Protein AF-A0A2V6P5W8-F1 (afdb_monomer_lite)

Structure (mmCIF, N/CA/C/O backbone):
data_AF-A0A2V6P5W8-F1
#
_entry.id   AF-A0A2V6P5W8-F1
#
loop_
_atom_site.group_PDB
_atom_site.id
_atom_site.type_symbol
_atom_site.label_atom_id
_atom_site.label_alt_id
_atom_site.label_comp_id
_atom_site.label_asym_id
_atom_site.label_entity_id
_atom_site.label_seq_id
_atom_site.pdbx_PDB_ins_code
_atom_site.Cartn_x
_atom_site.Cartn_y
_atom_site.Cartn_z
_atom_site.occupancy
_atom_site.B_iso_or_equiv
_atom_site.auth_seq_id
_atom_site.auth_comp_id
_atom_site.auth_asym_id
_atom_site.auth_atom_id
_atom_site.pdbx_PDB_model_num
ATOM 1 N N . MET A 1 1 ? -31.009 -24.420 -16.715 1.00 37.06 1 MET A N 1
ATOM 2 C CA . MET A 1 1 ? -30.529 -24.205 -15.335 1.00 37.06 1 MET A CA 1
ATOM 3 C C . MET A 1 1 ? -29.840 -22.851 -15.341 1.00 37.06 1 MET A C 1
ATOM 5 O O . MET A 1 1 ? -28.914 -22.684 -16.119 1.00 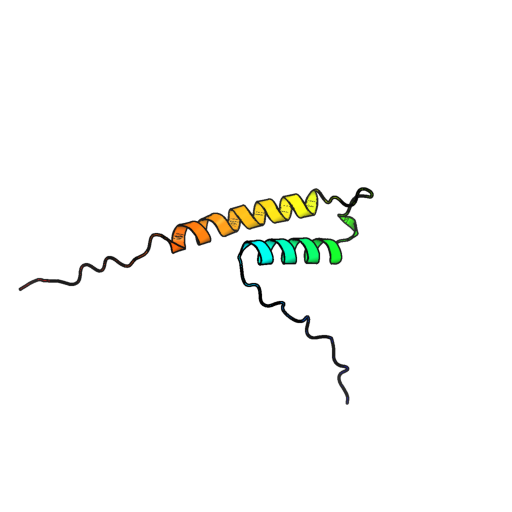37.06 1 MET A O 1
ATOM 9 N N . ASN A 1 2 ? -30.401 -21.871 -14.632 1.00 46.34 2 ASN A N 1
ATOM 10 C CA . ASN A 1 2 ? -29.922 -20.486 -14.592 1.00 46.34 2 ASN A CA 1
ATOM 11 C C . ASN A 1 2 ? -28.750 -20.432 -13.602 1.00 46.34 2 ASN A C 1
ATOM 13 O O . ASN A 1 2 ? -28.958 -20.740 -12.430 1.00 46.34 2 ASN A O 1
ATOM 17 N N . ILE A 1 3 ? -27.539 -20.124 -14.065 1.00 54.62 3 ILE A N 1
ATOM 18 C CA . ILE A 1 3 ? -26.429 -19.804 -13.162 1.00 54.62 3 ILE A CA 1
ATOM 19 C C . ILE A 1 3 ? -26.663 -18.347 -12.755 1.00 54.62 3 ILE A C 1
ATOM 21 O O . ILE A 1 3 ? -26.709 -17.506 -13.649 1.00 54.62 3 ILE A O 1
ATOM 25 N N . PRO A 1 4 ? -26.901 -18.042 -11.467 1.00 52.75 4 PRO A N 1
ATOM 26 C CA . PRO A 1 4 ? -27.134 -16.670 -11.055 1.00 52.75 4 PRO A CA 1
ATOM 27 C C . PRO A 1 4 ? -25.861 -15.871 -11.317 1.00 52.75 4 PRO A C 1
ATOM 29 O O . PRO A 1 4 ? -24.780 -16.313 -10.925 1.00 52.75 4 PRO A O 1
ATOM 32 N N . ASP A 1 5 ? -26.021 -14.736 -11.999 1.00 56.56 5 ASP A N 1
ATOM 33 C CA . ASP A 1 5 ? -25.015 -13.707 -12.233 1.00 56.56 5 ASP A CA 1
ATOM 34 C C . ASP A 1 5 ? -24.237 -13.423 -10.943 1.00 56.56 5 ASP A C 1
ATOM 36 O O . ASP A 1 5 ? -24.631 -12.609 -10.105 1.00 56.56 5 ASP A O 1
ATOM 40 N N . GLN A 1 6 ? -23.117 -14.123 -10.758 1.00 57.69 6 GLN A N 1
ATOM 41 C CA . GLN A 1 6 ? -22.095 -13.661 -9.840 1.00 57.69 6 GLN A CA 1
ATOM 42 C C . GLN A 1 6 ? -21.623 -12.326 -10.410 1.00 57.69 6 GLN A C 1
ATOM 44 O O . GLN A 1 6 ? -21.358 -12.265 -11.615 1.00 57.69 6 GLN A O 1
ATOM 49 N N . PRO A 1 7 ? -21.535 -11.258 -9.600 1.00 50.75 7 PRO A N 1
ATOM 50 C CA . PRO A 1 7 ? -20.975 -10.015 -10.080 1.00 50.75 7 PRO A CA 1
ATOM 51 C C . PRO A 1 7 ? -19.561 -10.356 -10.531 1.00 50.75 7 PRO A C 1
ATOM 53 O O . PRO A 1 7 ? -18.704 -10.687 -9.712 1.00 50.75 7 PRO A O 1
ATOM 56 N N . ILE A 1 8 ? -19.338 -10.351 -11.847 1.00 53.72 8 ILE A N 1
ATOM 57 C CA . ILE A 1 8 ? -18.000 -10.262 -12.411 1.00 53.72 8 ILE A CA 1
ATOM 58 C C . ILE A 1 8 ? -17.444 -9.041 -11.704 1.00 53.72 8 ILE A C 1
ATOM 60 O O . ILE A 1 8 ? -17.962 -7.945 -11.926 1.00 53.72 8 ILE A O 1
ATOM 64 N N . ALA A 1 9 ? -16.521 -9.251 -10.759 1.00 57.19 9 ALA A N 1
ATOM 65 C CA . ALA A 1 9 ? -15.858 -8.169 -10.060 1.00 57.19 9 ALA A CA 1
ATOM 66 C C . ALA A 1 9 ? -15.391 -7.236 -11.165 1.00 57.19 9 ALA A C 1
ATOM 68 O O . ALA A 1 9 ? -14.566 -7.634 -11.990 1.00 57.19 9 ALA A O 1
ATOM 69 N N . MET A 1 10 ? -16.058 -6.086 -11.289 1.00 53.78 10 MET A N 1
ATOM 70 C CA . MET A 1 10 ? -15.773 -5.154 -12.359 1.00 53.78 10 MET A CA 1
ATOM 71 C C . MET A 1 10 ? -14.328 -4.769 -12.127 1.00 53.78 10 MET A C 1
ATOM 73 O O . MET A 1 10 ? -14.021 -4.083 -11.156 1.00 53.78 10 MET A O 1
ATOM 77 N N . SER A 1 11 ? -13.436 -5.315 -12.949 1.00 56.19 11 SER A N 1
ATOM 78 C CA . SER A 1 11 ? -12.027 -4.993 -12.891 1.00 56.19 11 SER A CA 1
ATOM 79 C C . SER A 1 11 ? -11.962 -3.520 -13.249 1.00 56.19 11 SER A C 1
ATOM 81 O O .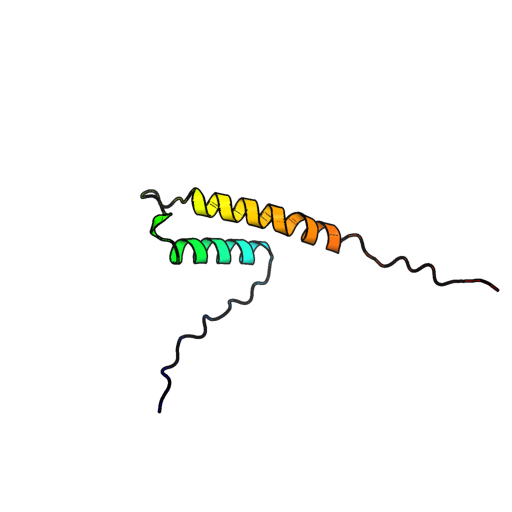 SER A 1 11 ? -12.081 -3.173 -14.428 1.00 56.19 11 SER A O 1
ATOM 83 N N . HIS A 1 12 ? -11.900 -2.653 -12.235 1.00 59.47 12 HIS A N 1
ATOM 84 C CA . HIS A 1 12 ? -11.670 -1.238 -12.447 1.00 59.47 12 HIS A CA 1
ATOM 85 C C . HIS A 1 12 ? -10.448 -1.148 -13.346 1.00 59.47 12 HIS A C 1
ATOM 87 O O . HIS A 1 12 ? -9.437 -1.798 -13.098 1.00 59.47 12 HIS A O 1
ATOM 93 N N . GLN A 1 13 ? -10.587 -0.454 -14.469 1.00 59.62 13 GLN A N 1
ATOM 94 C CA . GLN A 1 13 ? -9.469 -0.278 -15.370 1.00 59.62 13 GLN A CA 1
ATOM 95 C C . GLN A 1 13 ? -8.456 0.590 -14.628 1.00 59.62 13 GLN A C 1
ATOM 97 O O . GLN A 1 13 ? -8.758 1.720 -14.249 1.00 59.62 13 GLN A O 1
ATOM 102 N N . ILE A 1 14 ? -7.295 0.020 -14.339 1.00 65.94 14 ILE A N 1
ATOM 103 C CA . ILE A 1 14 ? -6.276 0.669 -13.527 1.00 65.94 14 ILE A CA 1
ATOM 104 C C . ILE A 1 14 ? -5.391 1.468 -14.477 1.00 65.94 14 ILE A C 1
ATOM 106 O O . ILE A 1 14 ? -4.752 0.892 -15.359 1.00 65.94 14 ILE A O 1
ATOM 110 N N . HIS A 1 15 ? -5.407 2.795 -14.353 1.00 69.62 15 HIS A N 1
ATOM 111 C CA . HIS A 1 15 ? -4.766 3.696 -15.313 1.00 69.62 15 HIS A CA 1
ATOM 112 C C . HIS A 1 15 ? -3.319 4.008 -14.922 1.00 69.62 15 HIS A C 1
ATOM 114 O O . HIS A 1 15 ? -2.516 4.396 -15.771 1.00 69.62 15 HIS A O 1
ATOM 120 N N . THR A 1 16 ? -2.970 3.801 -13.651 1.00 81.62 16 THR A N 1
ATOM 121 C CA . THR A 1 16 ? -1.646 4.078 -13.099 1.00 81.62 16 THR A CA 1
ATOM 122 C C . THR A 1 16 ? -1.195 3.003 -12.113 1.00 81.62 16 THR A C 1
ATOM 124 O O . THR A 1 16 ? -1.988 2.338 -11.452 1.00 81.62 16 THR A O 1
ATOM 127 N N . TYR A 1 17 ? 0.122 2.859 -11.974 1.00 81.19 17 TYR A N 1
ATOM 128 C CA . TYR A 1 17 ? 0.731 1.939 -11.010 1.00 81.19 17 TYR A CA 1
ATOM 129 C C . TYR A 1 17 ? 0.281 2.210 -9.562 1.00 81.19 17 TYR A C 1
ATOM 131 O O . TYR A 1 17 ? 0.053 1.281 -8.794 1.00 81.19 17 TYR A O 1
ATOM 139 N N . THR A 1 18 ? 0.095 3.479 -9.197 1.00 83.06 18 THR A N 1
ATOM 140 C CA . THR A 1 18 ? -0.353 3.877 -7.855 1.00 83.06 18 THR A CA 1
ATOM 141 C C . THR A 1 18 ? -1.793 3.450 -7.574 1.00 83.06 18 THR A C 1
ATOM 143 O O . THR A 1 18 ? -2.082 2.987 -6.475 1.00 83.06 18 THR A O 1
ATOM 146 N N . GLU A 1 19 ? -2.685 3.538 -8.561 1.00 88.31 19 GLU A N 1
ATOM 147 C CA . GLU A 1 19 ? -4.064 3.053 -8.420 1.00 88.31 19 GLU A CA 1
ATOM 148 C C . GLU A 1 19 ? -4.111 1.527 -8.235 1.00 88.31 19 GLU A C 1
ATOM 150 O O . GLU A 1 19 ? -4.933 1.036 -7.463 1.00 88.31 19 GLU A O 1
ATOM 155 N N . LEU A 1 20 ? -3.198 0.774 -8.871 1.00 86.94 20 LEU A N 1
ATOM 156 C CA . LEU A 1 20 ? -3.090 -0.679 -8.673 1.00 86.94 20 LEU A CA 1
ATOM 157 C C . LEU A 1 20 ? -2.761 -1.020 -7.224 1.00 86.94 20 LEU A C 1
ATOM 159 O O . LEU A 1 20 ? -3.407 -1.883 -6.632 1.00 86.94 20 LEU A O 1
ATOM 163 N N . LEU A 1 21 ? -1.765 -0.336 -6.660 1.00 87.94 21 LEU A N 1
ATOM 164 C CA . LEU A 1 21 ? -1.362 -0.538 -5.272 1.00 87.94 21 LEU A CA 1
ATOM 165 C C . LEU A 1 21 ? -2.514 -0.223 -4.314 1.00 87.94 21 LEU A C 1
ATOM 167 O O . LEU A 1 21 ? -2.819 -1.033 -3.442 1.00 87.94 21 LEU A O 1
ATOM 171 N N . GLN A 1 22 ? -3.217 0.890 -4.535 1.00 88.81 22 GLN A N 1
ATOM 172 C CA . GLN A 1 22 ? -4.365 1.276 -3.712 1.00 88.81 22 GLN A CA 1
ATOM 173 C C . GLN A 1 22 ? -5.507 0.261 -3.776 1.00 88.81 22 GLN A C 1
ATOM 175 O O . GLN A 1 22 ? -6.106 -0.047 -2.743 1.00 88.81 22 GLN A O 1
ATOM 180 N N . GLN A 1 23 ? -5.803 -0.280 -4.962 1.00 90.12 23 GLN A N 1
ATOM 181 C CA . GLN A 1 23 ? -6.838 -1.298 -5.100 1.00 90.12 23 GLN A CA 1
ATOM 182 C C . GLN A 1 23 ? -6.443 -2.588 -4.374 1.00 90.12 23 GLN A C 1
ATOM 184 O O . GLN A 1 23 ? -7.236 -3.110 -3.597 1.00 90.12 23 GLN A O 1
ATOM 189 N N . ILE A 1 24 ? -5.205 -3.061 -4.549 1.00 90.19 24 ILE A N 1
ATOM 190 C CA . ILE A 1 24 ? -4.703 -4.252 -3.847 1.00 90.19 24 ILE A CA 1
ATOM 191 C C . ILE A 1 24 ? -4.748 -4.049 -2.328 1.00 90.19 24 ILE A C 1
ATOM 193 O O . ILE A 1 24 ? -5.187 -4.942 -1.606 1.00 90.19 24 ILE A O 1
ATOM 197 N N . HIS A 1 25 ? -4.347 -2.875 -1.838 1.00 91.12 25 HIS A N 1
ATOM 198 C CA . HIS A 1 25 ? -4.404 -2.539 -0.418 1.00 91.12 25 HIS A CA 1
ATOM 199 C C . HIS A 1 25 ? -5.847 -2.572 0.119 1.00 91.12 25 HIS A C 1
ATOM 201 O O . HIS A 1 25 ? -6.126 -3.173 1.159 1.00 91.12 25 HIS A O 1
ATOM 207 N N . HIS A 1 26 ? -6.795 -1.973 -0.608 1.00 90.94 26 HIS A N 1
ATOM 208 C CA . HIS A 1 26 ? -8.209 -1.988 -0.233 1.00 90.94 26 HIS A CA 1
ATOM 209 C C . HIS A 1 26 ? -8.815 -3.401 -0.251 1.00 90.94 26 HIS A C 1
ATOM 211 O O . HIS A 1 26 ? -9.528 -3.794 0.680 1.00 90.94 26 HIS A O 1
ATOM 217 N N . ASP A 1 27 ? -8.506 -4.179 -1.286 1.00 92.19 27 ASP A N 1
ATOM 218 C CA . ASP A 1 27 ? -9.009 -5.538 -1.460 1.00 92.19 27 ASP A CA 1
ATOM 219 C C . ASP A 1 27 ? -8.455 -6.475 -0.380 1.00 92.19 27 ASP A C 1
ATOM 221 O O . ASP A 1 27 ? -9.198 -7.307 0.144 1.00 92.19 27 ASP A O 1
ATOM 225 N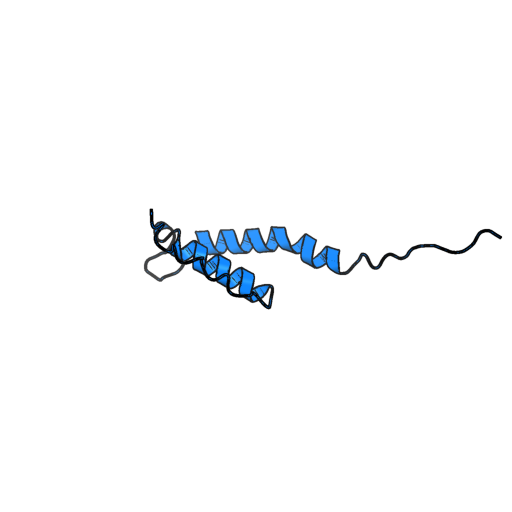 N . LEU A 1 28 ? -7.179 -6.329 -0.001 1.00 91.94 28 LEU A N 1
ATOM 226 C CA . LEU A 1 28 ? -6.567 -7.085 1.098 1.00 91.94 28 LEU A CA 1
ATOM 227 C C . LEU A 1 28 ? -7.271 -6.813 2.422 1.00 91.94 28 LEU A C 1
ATOM 229 O O . LEU A 1 28 ? -7.605 -7.747 3.146 1.00 91.94 28 LEU A O 1
ATOM 233 N N . ARG A 1 29 ? -7.563 -5.546 2.711 1.00 92.25 29 ARG A N 1
ATOM 234 C CA . ARG A 1 29 ? -8.270 -5.150 3.928 1.00 92.25 29 ARG A CA 1
ATOM 235 C C . ARG A 1 29 ? -9.691 -5.712 3.995 1.00 92.25 29 ARG A C 1
ATOM 237 O O . ARG A 1 29 ? -10.160 -6.099 5.061 1.00 92.25 29 ARG A O 1
ATOM 244 N N . THR A 1 30 ? -10.374 -5.738 2.854 1.00 91.75 30 THR A N 1
ATOM 245 C CA . THR A 1 30 ? -11.733 -6.284 2.738 1.00 91.75 30 THR A CA 1
ATOM 246 C C . THR A 1 30 ? -11.745 -7.803 2.915 1.00 91.75 30 THR A C 1
ATOM 248 O O . THR A 1 30 ? -12.658 -8.341 3.538 1.00 91.75 30 THR A O 1
ATOM 251 N N . GLN A 1 31 ? -10.731 -8.493 2.386 1.00 93.06 31 GLN A N 1
ATOM 252 C CA . GLN A 1 31 ? -10.581 -9.947 2.499 1.00 93.06 31 GLN A CA 1
ATOM 253 C C . GLN A 1 31 ? -10.086 -10.402 3.877 1.00 93.06 31 GLN A C 1
ATOM 255 O O . GLN A 1 31 ? -10.473 -11.484 4.314 1.00 93.06 31 GLN A O 1
ATOM 260 N N . HIS A 1 32 ? -9.276 -9.581 4.553 1.00 94.12 32 HIS A N 1
ATOM 261 C CA . HIS A 1 32 ? -8.667 -9.875 5.852 1.00 94.12 32 HIS A CA 1
ATOM 262 C C . HIS A 1 32 ? -9.053 -8.845 6.923 1.00 94.12 32 HIS A C 1
ATOM 264 O O . HIS A 1 32 ? -8.194 -8.108 7.425 1.00 94.12 32 HIS A O 1
ATOM 270 N N . PRO A 1 33 ? -10.340 -8.766 7.308 1.00 92.75 33 PRO A N 1
ATOM 271 C CA . PRO A 1 33 ? -10.775 -7.854 8.360 1.00 92.75 33 PRO A CA 1
ATOM 272 C C . PRO A 1 33 ? -10.093 -8.148 9.706 1.00 92.75 33 PRO A C 1
ATOM 274 O O . PRO A 1 33 ? -9.969 -7.248 10.530 1.00 92.75 33 PRO A O 1
ATOM 277 N N . GLU A 1 34 ? -9.608 -9.373 9.932 1.00 95.31 34 GLU A N 1
ATOM 278 C CA . GLU A 1 34 ? -8.865 -9.768 11.132 1.00 95.31 34 GLU A CA 1
ATOM 279 C C . GLU A 1 34 ? -7.489 -9.103 11.262 1.00 95.31 34 GLU A C 1
ATOM 281 O O . GLU A 1 34 ? -6.922 -9.083 12.353 1.00 95.31 34 GLU A O 1
ATOM 286 N N . TRP A 1 35 ? -6.941 -8.559 10.173 1.00 94.50 35 TRP A N 1
ATOM 287 C CA . TRP A 1 35 ? -5.689 -7.802 10.202 1.00 94.50 35 TRP A CA 1
ATOM 288 C C . TRP A 1 35 ? -5.902 -6.318 10.492 1.00 94.50 35 TRP A C 1
ATOM 290 O O . TRP A 1 35 ? -4.921 -5.592 10.652 1.00 94.50 35 TRP A O 1
ATOM 300 N N . VAL A 1 36 ? -7.153 -5.857 10.516 1.00 92.69 36 VAL A N 1
ATOM 301 C CA . VAL A 1 36 ? -7.504 -4.452 10.712 1.00 92.69 36 VAL A CA 1
ATOM 302 C C . VAL A 1 36 ? -7.676 -4.173 12.195 1.00 92.69 36 VAL A C 1
ATOM 304 O O . VAL A 1 36 ? -8.532 -4.743 12.869 1.00 92.69 36 VAL A O 1
ATOM 307 N N . GLU A 1 37 ? -6.865 -3.261 12.703 1.00 92.81 37 GLU A N 1
ATOM 308 C CA . GLU A 1 37 ? -6.907 -2.811 14.083 1.00 92.81 37 GLU A CA 1
ATOM 309 C C . GLU A 1 37 ? -8.119 -1.891 14.334 1.00 92.81 37 GLU A C 1
ATOM 311 O O . GLU A 1 37 ? -8.697 -1.333 13.395 1.00 92.81 37 GLU A O 1
ATOM 316 N N . PRO A 1 38 ? -8.537 -1.682 15.598 1.00 91.56 38 PRO A N 1
ATOM 317 C CA . PRO A 1 38 ? -9.704 -0.851 15.919 1.00 91.56 38 PRO A CA 1
ATOM 318 C C . PRO A 1 38 ? -9.590 0.613 15.471 1.00 91.56 38 PRO A C 1
ATOM 320 O O . PRO A 1 38 ? -10.605 1.274 15.258 1.00 91.56 38 PRO A O 1
ATOM 323 N N . ASN A 1 39 ? -8.365 1.127 15.334 1.00 91.69 39 ASN A N 1
ATOM 324 C CA . ASN A 1 39 ? -8.078 2.453 14.777 1.00 91.69 39 ASN A CA 1
ATOM 325 C C . ASN A 1 39 ? -8.224 2.497 13.245 1.00 91.69 39 ASN A C 1
ATOM 327 O O . ASN A 1 39 ? -8.159 3.567 12.645 1.00 91.69 39 ASN A O 1
ATOM 331 N N . GLY A 1 40 ? -8.439 1.344 12.616 1.00 86.50 40 GLY A N 1
ATOM 332 C CA . GLY A 1 40 ? -8.517 1.203 11.183 1.00 86.50 40 GLY A CA 1
ATOM 333 C C . GLY A 1 40 ? -7.156 1.177 10.493 1.00 86.50 40 GLY A C 1
ATOM 334 O O . GLY A 1 40 ? -7.115 1.448 9.299 1.00 86.50 40 GLY A O 1
ATOM 335 N N . GLU A 1 41 ? -6.067 0.856 11.174 1.00 90.81 41 GLU A N 1
ATOM 336 C CA . GLU A 1 41 ? -4.777 0.572 10.539 1.00 90.81 41 GLU A CA 1
ATOM 337 C C . GLU A 1 41 ? -4.585 -0.940 10.386 1.00 90.81 41 GLU A C 1
ATOM 339 O O . GLU A 1 41 ? -5.369 -1.736 10.906 1.00 90.81 41 GLU A O 1
ATOM 344 N N . SER A 1 42 ? -3.599 -1.360 9.598 1.00 93.44 42 SER A N 1
ATOM 345 C CA . SER A 1 42 ? -3.261 -2.773 9.473 1.00 93.44 42 SER A CA 1
ATOM 346 C C . SER A 1 42 ? -1.782 -2.932 9.161 1.00 93.44 42 SER A C 1
ATOM 348 O O . SER A 1 42 ? -1.380 -2.965 8.000 1.00 93.44 42 SER A O 1
ATOM 350 N N . SER A 1 43 ? -0.984 -3.134 10.211 1.00 92.50 43 SER A N 1
ATOM 351 C CA . SER A 1 43 ? 0.464 -3.371 10.085 1.00 92.50 43 SER A CA 1
ATOM 352 C C . SER A 1 43 ? 0.805 -4.520 9.115 1.00 92.50 43 SER A C 1
ATOM 354 O O . SER A 1 43 ? 1.850 -4.519 8.459 1.00 92.50 43 SER A O 1
ATOM 356 N N . MET A 1 44 ? -0.080 -5.519 9.004 1.00 93.50 44 MET A N 1
ATOM 357 C CA . MET A 1 44 ? 0.066 -6.614 8.041 1.00 93.50 44 MET A CA 1
ATOM 358 C C . MET A 1 44 ? -0.160 -6.146 6.600 1.00 93.50 44 MET A C 1
ATOM 360 O O . MET A 1 44 ? 0.639 -6.505 5.736 1.00 93.50 44 MET A O 1
ATOM 364 N N . CYS A 1 45 ? -1.197 -5.342 6.332 1.00 92.88 45 CYS A N 1
ATOM 365 C CA . CYS A 1 45 ? -1.421 -4.775 4.997 1.00 92.88 45 CYS A CA 1
ATOM 366 C C . CYS A 1 45 ? -0.244 -3.889 4.570 1.00 92.88 45 CYS A C 1
ATOM 368 O O . CYS A 1 45 ? 0.258 -4.066 3.460 1.00 92.88 45 CYS A O 1
ATOM 370 N N . ASP A 1 46 ? 0.266 -3.046 5.472 1.00 91.12 46 ASP A N 1
ATOM 371 C CA . ASP A 1 46 ? 1.428 -2.183 5.213 1.00 91.12 46 ASP A CA 1
ATOM 372 C C . ASP A 1 46 ? 2.675 -3.011 4.853 1.00 91.12 46 ASP A C 1
ATOM 374 O O . ASP A 1 46 ? 3.413 -2.701 3.916 1.00 91.12 46 ASP A O 1
ATOM 378 N N . SER A 1 47 ? 2.890 -4.129 5.559 1.00 93.75 47 SER A N 1
ATOM 379 C CA . SER A 1 47 ? 3.998 -5.056 5.282 1.00 93.75 47 SER A CA 1
ATOM 380 C C . SER A 1 47 ? 3.870 -5.726 3.908 1.00 93.75 47 SER A C 1
ATOM 382 O O . SER A 1 47 ? 4.868 -5.911 3.205 1.00 93.75 47 SER A O 1
ATOM 384 N N . TYR A 1 48 ? 2.649 -6.095 3.508 1.00 93.31 48 TYR A N 1
ATOM 385 C CA . TYR A 1 48 ? 2.381 -6.642 2.177 1.00 93.31 48 TYR A CA 1
ATOM 386 C C . TYR A 1 48 ? 2.610 -5.604 1.080 1.00 93.31 48 TYR A C 1
ATOM 388 O O . TYR A 1 48 ? 3.222 -5.935 0.064 1.00 93.31 48 TYR A O 1
ATOM 396 N N . GLU A 1 49 ? 2.163 -4.366 1.287 1.00 90.56 49 GLU A N 1
ATOM 397 C CA . GLU A 1 49 ? 2.363 -3.272 0.340 1.00 90.56 49 GLU A CA 1
ATOM 398 C C . GLU A 1 49 ? 3.855 -2.963 0.151 1.00 90.56 49 GLU A C 1
ATOM 400 O O . GLU A 1 49 ? 4.334 -2.913 -0.983 1.00 90.56 49 GLU A O 1
ATOM 405 N N . ALA A 1 50 ? 4.621 -2.864 1.243 1.00 91.69 50 ALA A N 1
ATOM 406 C CA . ALA A 1 50 ? 6.068 -2.663 1.190 1.00 91.69 50 ALA A CA 1
ATOM 407 C C . ALA A 1 50 ? 6.771 -3.772 0.391 1.00 91.69 50 ALA A C 1
ATOM 409 O O . ALA A 1 50 ? 7.534 -3.497 -0.537 1.00 91.69 50 ALA A O 1
ATOM 410 N N . ARG A 1 51 ? 6.450 -5.036 0.687 1.00 93.56 51 ARG A N 1
ATOM 411 C CA . ARG A 1 51 ? 7.021 -6.186 -0.025 1.00 93.56 51 ARG A CA 1
ATOM 412 C C . ARG A 1 51 ? 6.616 -6.219 -1.499 1.00 93.56 51 ARG A C 1
ATOM 414 O O . ARG A 1 51 ? 7.411 -6.620 -2.348 1.00 93.56 51 ARG A O 1
ATOM 421 N N . LEU A 1 52 ? 5.386 -5.823 -1.818 1.00 91.00 52 LEU A N 1
ATOM 422 C CA . LEU A 1 52 ? 4.917 -5.727 -3.195 1.00 91.00 52 LEU A CA 1
ATOM 423 C C . LEU A 1 52 ? 5.719 -4.674 -3.969 1.00 91.00 52 LEU A C 1
ATOM 425 O O . LEU A 1 52 ? 6.176 -4.960 -5.073 1.00 91.00 52 LEU A O 1
ATOM 429 N N . MET A 1 53 ? 5.956 -3.500 -3.378 1.00 89.06 53 MET A N 1
ATOM 430 C CA . MET A 1 53 ? 6.793 -2.463 -3.987 1.00 89.06 53 MET A CA 1
ATOM 431 C C . MET A 1 53 ? 8.226 -2.952 -4.235 1.00 89.06 53 MET A C 1
ATOM 433 O O . MET A 1 53 ? 8.748 -2.744 -5.328 1.00 89.06 53 MET A O 1
ATOM 437 N N . GLU A 1 54 ? 8.837 -3.660 -3.282 1.00 91.31 54 GLU A N 1
ATOM 438 C CA . GLU A 1 54 ? 10.177 -4.245 -3.455 1.00 91.31 54 GLU A CA 1
ATOM 439 C C . GLU A 1 54 ? 10.243 -5.256 -4.608 1.00 91.31 54 GLU A C 1
ATOM 441 O O . GLU A 1 54 ? 11.215 -5.283 -5.361 1.00 91.31 54 GLU A O 1
ATOM 446 N N . LEU A 1 55 ? 9.212 -6.090 -4.775 1.00 90.62 55 LEU A N 1
ATOM 447 C CA . LEU A 1 55 ? 9.153 -7.070 -5.864 1.00 90.62 55 LEU A CA 1
ATOM 448 C C . LEU A 1 55 ? 8.948 -6.419 -7.237 1.00 90.62 55 LEU A C 1
ATOM 450 O O . LEU A 1 55 ? 9.374 -6.976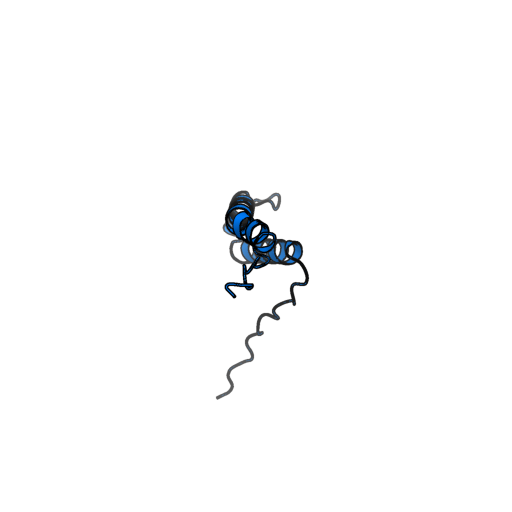 -8.252 1.00 90.62 55 LEU A O 1
ATOM 454 N N . LEU A 1 56 ? 8.292 -5.260 -7.276 1.00 85.81 56 LEU A N 1
ATOM 455 C CA . LEU A 1 56 ? 7.986 -4.535 -8.506 1.00 85.81 56 LEU A CA 1
ATOM 456 C C . LEU A 1 56 ? 9.085 -3.531 -8.899 1.00 85.81 56 LEU A C 1
ATOM 458 O O . LEU A 1 56 ? 9.209 -3.230 -10.086 1.00 85.81 56 LEU A O 1
ATOM 462 N N . ASP A 1 57 ? 9.929 -3.080 -7.963 1.00 84.00 57 ASP A N 1
ATOM 463 C CA . ASP A 1 57 ? 11.052 -2.157 -8.215 1.00 84.00 57 ASP A CA 1
ATOM 464 C C . ASP A 1 57 ? 12.007 -2.615 -9.346 1.00 84.00 57 ASP A C 1
ATOM 466 O O . ASP A 1 57 ? 12.329 -1.826 -10.243 1.00 84.00 57 ASP A O 1
ATOM 470 N N . PRO A 1 58 ? 12.409 -3.900 -9.439 1.00 84.94 58 PRO A N 1
ATOM 471 C CA . PRO A 1 58 ? 13.226 -4.360 -10.559 1.00 84.94 58 PRO A CA 1
ATOM 472 C C . PRO A 1 58 ? 12.510 -4.269 -11.913 1.00 84.94 58 PRO A C 1
ATOM 474 O O . PRO A 1 58 ? 13.161 -4.062 -12.940 1.00 84.94 58 PRO A O 1
ATOM 477 N N . LEU A 1 59 ? 11.181 -4.426 -11.938 1.00 80.19 59 LEU A N 1
ATOM 478 C CA . LEU A 1 59 ? 10.380 -4.388 -13.165 1.00 80.19 59 LEU A CA 1
ATOM 479 C C . LEU A 1 59 ? 10.194 -2.953 -13.663 1.00 80.19 59 LEU A C 1
ATOM 481 O O . LEU A 1 59 ? 10.311 -2.702 -14.864 1.00 80.19 59 LEU A O 1
ATOM 485 N N . THR A 1 60 ? 9.986 -2.000 -12.753 1.00 70.12 60 THR A N 1
ATOM 486 C CA . THR A 1 60 ? 9.934 -0.570 -13.089 1.00 70.12 60 THR A CA 1
ATOM 487 C C . THR A 1 60 ? 11.306 -0.051 -13.529 1.00 70.12 60 THR A C 1
ATOM 489 O O . THR A 1 60 ? 11.395 0.743 -14.468 1.00 70.12 60 THR A O 1
ATOM 492 N N . ARG A 1 61 ? 12.399 -0.559 -12.942 1.00 67.56 61 ARG A N 1
ATOM 493 C CA . ARG A 1 61 ? 13.772 -0.186 -13.318 1.00 67.56 61 ARG A CA 1
ATOM 494 C C . ARG A 1 61 ? 14.239 -0.787 -14.647 1.00 67.56 61 ARG A C 1
ATOM 496 O O . ARG A 1 61 ? 14.946 -0.119 -15.407 1.00 67.56 61 ARG A O 1
ATOM 503 N N . ARG A 1 62 ? 13.876 -2.040 -14.942 1.00 59.91 62 ARG A N 1
ATOM 504 C CA . ARG A 1 62 ? 14.310 -2.737 -16.166 1.00 59.91 62 ARG A CA 1
ATOM 505 C C . ARG A 1 62 ? 13.618 -2.212 -17.426 1.00 59.91 62 ARG A C 1
ATOM 507 O O . ARG A 1 62 ? 14.268 -2.122 -18.463 1.00 59.91 62 ARG A O 1
ATOM 514 N N . GLY A 1 63 ? 12.366 -1.760 -17.322 1.00 54.09 63 GLY A N 1
ATOM 515 C CA . GLY A 1 63 ? 11.625 -1.178 -18.450 1.00 54.09 63 GLY A CA 1
ATOM 516 C C . GLY A 1 63 ? 12.254 0.085 -19.059 1.00 54.09 63 GLY A C 1
ATOM 517 O O . GLY A 1 63 ? 11.886 0.471 -20.163 1.00 54.09 63 GLY A O 1
ATOM 518 N N . SER A 1 64 ? 13.223 0.709 -18.380 1.00 55.75 64 SER A N 1
ATOM 519 C CA . SER A 1 64 ? 13.865 1.953 -18.831 1.00 55.75 64 SER A CA 1
ATOM 520 C C . SER A 1 64 ? 15.250 1.769 -19.473 1.00 55.75 64 SER A C 1
ATOM 522 O O . SER A 1 64 ? 15.799 2.745 -19.973 1.00 55.75 64 SER A O 1
ATOM 524 N N . ASN A 1 65 ? 15.835 0.560 -19.479 1.00 58.47 65 ASN A N 1
ATOM 525 C CA . ASN A 1 65 ? 17.237 0.355 -19.897 1.00 58.47 65 ASN A CA 1
ATOM 526 C C . ASN A 1 65 ? 17.464 -0.693 -20.999 1.00 58.47 65 ASN A C 1
ATOM 528 O O . ASN A 1 65 ? 18.611 -1.014 -21.299 1.00 58.47 65 ASN A O 1
ATOM 532 N N . GLU A 1 66 ? 16.417 -1.190 -21.657 1.00 54.31 66 GLU A N 1
ATOM 533 C CA . GLU A 1 66 ? 16.564 -2.033 -22.853 1.00 54.31 66 GLU A CA 1
ATOM 534 C C . GLU A 1 66 ? 15.918 -1.402 -24.091 1.00 54.31 66 GLU A C 1
ATOM 536 O O . GLU A 1 66 ? 15.142 -2.016 -24.814 1.00 54.31 66 GLU A O 1
ATOM 541 N N . SER A 1 67 ? 16.300 -0.155 -24.391 1.00 55.44 67 SER A N 1
ATOM 542 C CA . SER A 1 67 ? 16.353 0.239 -25.799 1.00 55.44 67 SER A CA 1
ATOM 543 C C . SER A 1 67 ? 17.448 -0.607 -26.434 1.00 55.44 67 SER A C 1
ATOM 545 O O . SER A 1 67 ? 18.632 -0.434 -26.145 1.00 55.44 67 SER A O 1
ATOM 547 N N . ILE A 1 68 ? 17.020 -1.594 -27.212 1.00 56.62 68 ILE A N 1
ATOM 548 C CA . ILE A 1 68 ? 17.846 -2.516 -27.980 1.00 56.62 68 ILE A CA 1
ATOM 549 C C . ILE A 1 68 ? 18.802 -1.689 -28.848 1.00 56.62 68 ILE A C 1
ATOM 551 O O . ILE A 1 68 ? 18.487 -1.312 -29.976 1.00 56.62 68 ILE A O 1
ATOM 555 N N . ALA A 1 69 ? 19.999 -1.411 -28.335 1.00 51.69 69 ALA A N 1
ATOM 556 C CA . ALA A 1 69 ? 21.134 -1.040 -29.158 1.00 51.69 69 ALA A CA 1
ATOM 557 C C . ALA A 1 69 ? 21.562 -2.307 -29.900 1.00 51.69 69 ALA A C 1
ATOM 559 O O . ALA A 1 69 ? 22.483 -3.013 -29.501 1.00 51.69 69 ALA A O 1
ATOM 560 N N . ALA A 1 70 ? 20.827 -2.639 -30.958 1.00 56.66 70 ALA A N 1
ATOM 561 C CA . ALA A 1 70 ? 21.275 -3.602 -31.939 1.00 56.66 70 ALA A CA 1
ATOM 562 C C . ALA A 1 70 ? 22.515 -3.024 -32.638 1.00 56.66 70 ALA A C 1
ATOM 564 O O . ALA A 1 70 ? 22.399 -1.973 -33.275 1.00 56.66 70 ALA A O 1
ATOM 565 N N . PRO A 1 71 ? 23.687 -3.682 -32.619 1.00 53.03 71 PRO A N 1
ATOM 566 C CA . PRO A 1 71 ? 24.730 -3.359 -33.571 1.00 53.03 71 PRO A CA 1
ATOM 567 C C . PRO A 1 71 ? 24.434 -4.127 -34.866 1.00 53.03 71 PRO A C 1
ATOM 569 O O . PRO A 1 71 ? 25.078 -5.121 -35.188 1.00 53.03 71 PRO A O 1
ATOM 572 N N . HIS A 1 72 ? 23.438 -3.670 -35.627 1.00 60.59 72 HIS A N 1
ATOM 573 C CA . HIS A 1 72 ? 23.321 -4.036 -37.039 1.00 60.59 72 HIS A CA 1
ATOM 574 C C . HIS A 1 72 ? 23.917 -2.919 -37.903 1.00 60.59 72 HIS A C 1
ATOM 576 O O . HIS A 1 72 ? 23.215 -1.970 -38.240 1.00 60.59 72 HIS A O 1
ATOM 582 N N . ARG A 1 73 ? 25.206 -3.058 -38.253 1.00 50.09 73 ARG A N 1
ATOM 583 C CA . ARG A 1 73 ? 25.906 -2.636 -39.501 1.00 50.09 73 ARG A CA 1
ATOM 584 C C . ARG A 1 73 ? 27.384 -2.364 -39.186 1.00 50.09 73 ARG A C 1
ATOM 586 O O . ARG A 1 73 ? 27.667 -1.641 -38.246 1.00 50.09 73 ARG A O 1
ATOM 593 N N . ALA A 1 74 ? 28.371 -2.836 -39.941 1.00 44.81 74 ALA A N 1
ATOM 594 C CA . ALA A 1 74 ? 28.376 -3.649 -41.152 1.00 44.81 74 ALA A CA 1
ATOM 595 C C . ALA A 1 74 ? 29.772 -4.287 -41.295 1.00 44.81 74 ALA A C 1
ATOM 597 O O . ALA A 1 74 ? 30.776 -3.606 -41.103 1.00 44.81 74 ALA A O 1
ATOM 598 N N . LEU A 1 75 ? 29.824 -5.571 -41.651 1.00 52.19 75 LEU A N 1
ATOM 599 C CA . LEU A 1 75 ? 30.964 -6.144 -42.363 1.00 52.19 75 LEU A CA 1
ATOM 600 C C . LEU A 1 75 ? 30.636 -6.039 -43.853 1.00 52.19 75 LEU A C 1
ATOM 602 O O . LEU A 1 75 ? 29.756 -6.762 -44.322 1.00 52.19 75 LEU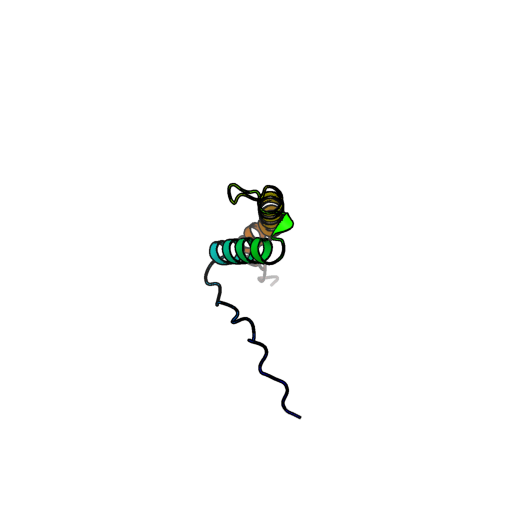 A O 1
ATOM 606 N N . ALA A 1 76 ? 31.291 -5.111 -44.545 1.00 55.81 76 ALA A N 1
ATOM 607 C CA . ALA A 1 76 ? 31.609 -5.154 -45.973 1.00 55.81 76 ALA A CA 1
ATOM 608 C C . ALA A 1 76 ? 32.589 -4.019 -46.285 1.00 55.81 76 ALA A C 1
ATOM 610 O O . ALA A 1 76 ? 32.231 -2.855 -45.991 1.00 55.81 76 ALA A O 1
#

Radius of gyration: 20.91 Å; chains: 1; bounding box: 62×28×62 Å

Foldseek 3Di:
DDDPDDPPPPPPPQPDPVSVLVVQLVVCCVVCVVQADPVRDGPVSVVVSVVVCVVCVVVVVVVVPPPPPDPPDDDD

pLDDT: mean 75.73, std 17.69, range [37.06, 95.31]

Sequence (76 aa):
MNIPDQPIAMSHQIHTYTELLQQIHHDLRTQHPEWVEPNGESSMCDSYEARLMELLDPLTRRGSNESIAAPHRALA

Secondary structure (DSSP, 8-state):
---------------SHHHHHHHHHHHHHHH-GGG--TTS--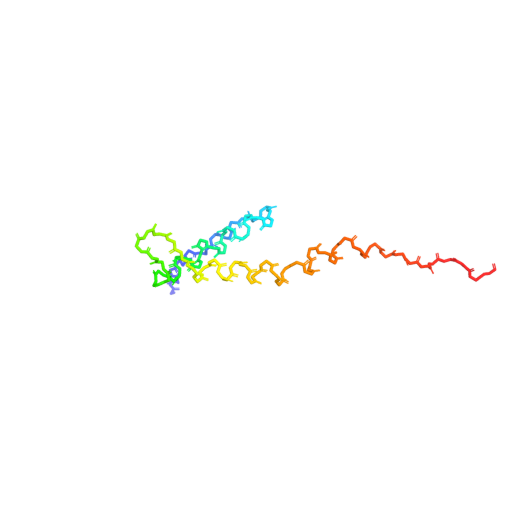HHHHHHHHHHHHHHHHHHHHTTS-----------